Protein AF-A0A4U1BZ56-F1 (afdb_monomer_lite)

Foldseek 3Di:
DLVVLLVVLVVVVVVVVVDVVVPPCLQLDLVNQLSVLSNVLVVVLVVVVVVLVVVCVVPVVVVVVDDPVVSVVVSVVSNVVSNVVSVVSNPPPPD

Organism: NCBI:txid2571271

Secondary structure (DSSP, 8-state):
-HHHHHHHHHHHHHHHHH-GGGGGGGGG-HHHHHHHHHHHHHHHHHHHHHHHHHHHHH-TTGGGT--HHHHHHHHHHHHHHHHHHHHHT------

Radius of gyration: 17.34 Å; chains: 1; bounding box: 41×22×56 Å

Sequence (95 aa):
MGGNLIVFSLMYFFQLFNNPKMVEDISRKAQFWIVIGIFFFYLTSTVIMGSLNYLIAMDSELYKYYNHSATMKYLAMSLYSFYIIGFLCHKTDQT

Structure (mmCIF, N/CA/C/O backbone):
data_AF-A0A4U1BZ56-F1
#
_entry.id   AF-A0A4U1BZ56-F1
#
loop_
_atom_site.group_PDB
_atom_site.id
_atom_site.type_symbol
_atom_site.label_atom_id
_atom_site.label_alt_id
_atom_site.label_comp_id
_atom_site.label_asym_id
_atom_site.label_entity_id
_atom_site.label_seq_id
_atom_site.pdbx_PDB_ins_code
_atom_site.Cartn_x
_atom_site.Cartn_y
_atom_site.Cartn_z
_atom_site.occupancy
_atom_site.B_iso_or_equiv
_atom_site.auth_seq_id
_atom_site.auth_comp_id
_atom_site.auth_asym_id
_atom_site.auth_atom_id
_atom_site.pdbx_PDB_model_num
ATOM 1 N N . MET A 1 1 ? 2.370 -13.565 0.323 1.00 51.62 1 MET A N 1
ATOM 2 C CA . MET A 1 1 ? 1.844 -13.077 1.621 1.00 51.62 1 MET A CA 1
ATOM 3 C C . MET A 1 1 ? 0.948 -11.836 1.502 1.00 51.62 1 MET A C 1
ATOM 5 O O . MET A 1 1 ? -0.036 -11.789 2.223 1.00 51.62 1 MET A O 1
ATOM 9 N N . GLY A 1 2 ? 1.190 -10.881 0.586 1.00 55.91 2 GLY A N 1
ATOM 10 C CA . GLY A 1 2 ? 0.349 -9.670 0.441 1.00 55.91 2 GLY A CA 1
ATOM 11 C C . GLY A 1 2 ? -1.113 -9.893 0.013 1.00 55.91 2 GLY A C 1
ATOM 12 O O . GLY A 1 2 ? -1.995 -9.182 0.480 1.00 55.91 2 GLY A O 1
ATOM 13 N N . GLY A 1 3 ? -1.402 -10.929 -0.788 1.00 61.47 3 GLY A N 1
ATOM 14 C CA . GLY A 1 3 ? -2.776 -11.242 -1.218 1.00 61.47 3 GLY A CA 1
ATOM 15 C C . GLY A 1 3 ? -3.748 -11.537 -0.067 1.00 61.47 3 GLY A C 1
ATOM 16 O O .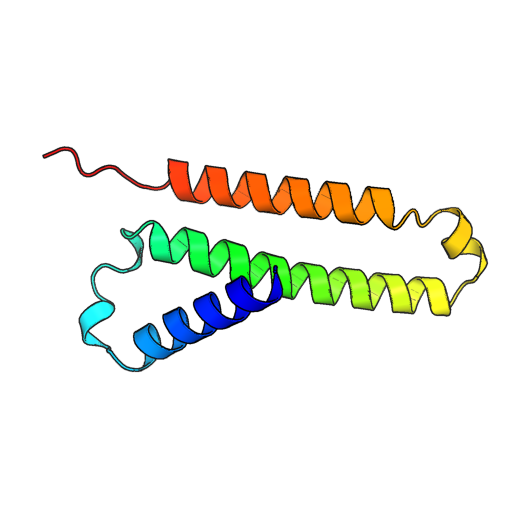 GLY A 1 3 ? -4.914 -11.167 -0.146 1.00 61.47 3 GLY A O 1
ATOM 17 N N . ASN A 1 4 ? -3.262 -12.103 1.045 1.00 70.94 4 ASN A N 1
ATOM 18 C CA . ASN A 1 4 ? -4.099 -12.365 2.219 1.00 70.94 4 ASN A CA 1
ATOM 19 C C . ASN A 1 4 ? -4.636 -11.068 2.839 1.00 70.94 4 ASN A C 1
ATOM 21 O O . ASN A 1 4 ? -5.783 -11.040 3.267 1.00 70.94 4 ASN A O 1
ATOM 25 N N . LEU A 1 5 ? -3.855 -9.980 2.843 1.00 72.50 5 LEU A N 1
ATOM 26 C CA . LEU A 1 5 ? -4.292 -8.687 3.388 1.00 72.50 5 LEU A CA 1
ATOM 27 C C . LEU A 1 5 ? -5.455 -8.092 2.589 1.00 72.50 5 L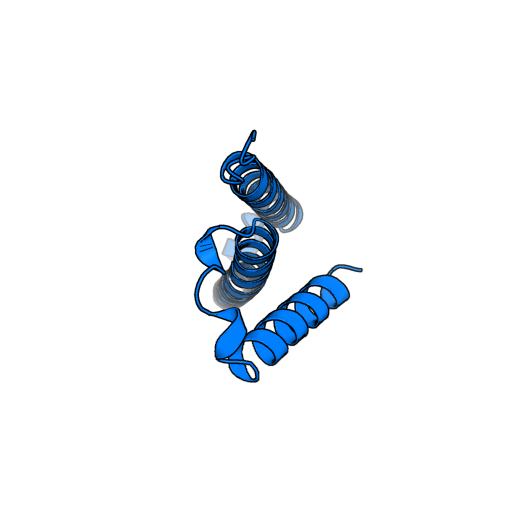EU A C 1
ATOM 29 O O . LEU A 1 5 ? -6.359 -7.497 3.173 1.00 72.50 5 LEU A O 1
ATOM 33 N N . ILE A 1 6 ? -5.462 -8.288 1.270 1.00 74.00 6 ILE A N 1
ATOM 34 C CA . ILE A 1 6 ? -6.553 -7.845 0.393 1.00 74.00 6 ILE A CA 1
ATOM 35 C C . ILE A 1 6 ? -7.822 -8.647 0.697 1.00 74.00 6 ILE A C 1
ATOM 37 O O . ILE A 1 6 ? -8.891 -8.064 0.859 1.00 74.00 6 ILE A O 1
ATOM 41 N N . VAL A 1 7 ? -7.699 -9.971 0.846 1.00 79.50 7 VAL A N 1
ATOM 42 C CA . VAL A 1 7 ? -8.822 -10.856 1.195 1.00 79.50 7 VAL A CA 1
ATOM 43 C C . VAL A 1 7 ? -9.393 -10.511 2.575 1.00 79.50 7 VAL A C 1
ATOM 45 O O . VAL A 1 7 ? -10.605 -10.361 2.708 1.00 79.50 7 VAL A O 1
ATOM 48 N N . PHE A 1 8 ? -8.542 -10.291 3.583 1.00 78.94 8 PHE A N 1
ATOM 49 C CA . PHE A 1 8 ? -8.977 -9.842 4.911 1.00 78.94 8 PHE A CA 1
ATOM 50 C C . PHE A 1 8 ? -9.656 -8.469 4.871 1.00 78.94 8 PHE A C 1
ATOM 52 O O . PHE A 1 8 ? -10.667 -8.269 5.542 1.00 78.94 8 PHE A O 1
ATOM 59 N N . SER A 1 9 ? -9.153 -7.545 4.049 1.00 75.75 9 SER A N 1
ATOM 60 C CA . SER A 1 9 ? -9.771 -6.228 3.864 1.00 75.75 9 SER A CA 1
ATOM 61 C C . SER A 1 9 ? -11.161 -6.342 3.229 1.00 75.75 9 SER A C 1
ATOM 63 O O . SER A 1 9 ? -12.112 -5.730 3.709 1.00 75.75 9 SER A O 1
ATOM 65 N N . LEU A 1 10 ? -11.313 -7.181 2.200 1.00 79.88 10 LEU A N 1
ATOM 66 C CA . LEU A 1 10 ? -12.601 -7.454 1.552 1.00 79.88 10 LEU A CA 1
ATOM 67 C C . LEU A 1 10 ? -13.602 -8.110 2.504 1.00 79.88 10 LEU A C 1
ATOM 69 O O . LEU A 1 10 ? -14.760 -7.702 2.544 1.00 79.88 10 LEU A O 1
ATOM 73 N N . MET A 1 11 ? -13.166 -9.093 3.296 1.00 81.88 11 MET A N 1
ATOM 74 C CA . MET A 1 11 ? -14.015 -9.735 4.303 1.00 81.88 11 MET A CA 1
ATOM 75 C C . MET A 1 11 ? -14.487 -8.741 5.366 1.00 81.88 11 MET A C 1
ATOM 77 O O . MET A 1 11 ? -15.653 -8.780 5.759 1.00 81.88 11 MET A O 1
ATOM 81 N N . TYR A 1 12 ? -13.610 -7.833 5.800 1.00 79.69 12 TYR A N 1
ATOM 82 C CA . TYR A 1 12 ? -13.964 -6.774 6.740 1.00 79.69 12 TYR A CA 1
ATOM 83 C C . TYR A 1 12 ? -15.042 -5.849 6.161 1.00 79.69 12 TYR A C 1
ATOM 85 O O . TYR A 1 12 ? -16.063 -5.625 6.809 1.00 79.69 12 TYR A O 1
ATOM 93 N N . PHE A 1 13 ? -14.884 -5.383 4.915 1.00 78.81 13 PHE A N 1
ATOM 94 C CA . PHE A 1 13 ? -15.919 -4.589 4.243 1.00 78.81 13 PHE A CA 1
ATOM 95 C C . PHE A 1 13 ? -17.222 -5.372 4.052 1.00 78.81 13 PHE A C 1
ATOM 97 O O . PHE A 1 13 ? -18.296 -4.834 4.304 1.00 78.81 13 PHE A O 1
ATOM 104 N N . PHE A 1 14 ? -17.156 -6.650 3.676 1.00 81.50 14 PHE A N 1
ATOM 105 C CA . PHE A 1 14 ? -18.338 -7.501 3.524 1.00 81.50 14 PHE A CA 1
ATOM 106 C C . PHE A 1 14 ? -19.128 -7.643 4.834 1.00 81.50 14 PHE A C 1
ATOM 108 O O . PHE A 1 14 ? -20.356 -7.553 4.839 1.00 81.50 14 PHE A O 1
ATOM 115 N N . GLN A 1 15 ? -18.439 -7.820 5.964 1.00 78.12 15 GLN A N 1
ATOM 116 C CA . GLN A 1 15 ? -19.076 -7.849 7.283 1.00 78.12 15 GLN A CA 1
ATOM 117 C C . GLN A 1 15 ? -19.677 -6.494 7.672 1.00 78.12 15 GLN A C 1
ATOM 119 O O . GLN A 1 15 ? -20.745 -6.469 8.287 1.00 78.12 15 GLN A O 1
ATOM 124 N N . LEU A 1 16 ? -19.023 -5.395 7.285 1.00 75.94 16 LEU A N 1
ATOM 125 C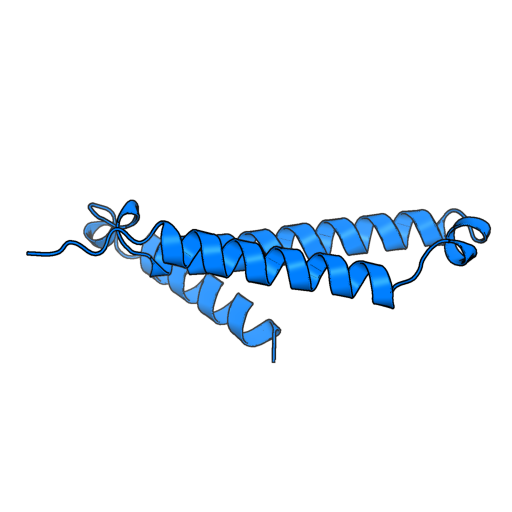 CA . LEU A 1 16 ? -19.493 -4.024 7.488 1.00 75.94 16 LEU A CA 1
ATOM 126 C C . LEU A 1 16 ? -20.812 -3.760 6.746 1.00 75.94 16 LEU A C 1
ATOM 128 O O . LEU A 1 16 ? -21.762 -3.258 7.339 1.00 75.94 16 LEU A O 1
ATOM 132 N N . PHE A 1 17 ? -20.888 -4.142 5.466 1.00 74.56 17 PHE A N 1
ATOM 133 C CA . PHE A 1 17 ? -22.075 -3.947 4.626 1.00 74.56 17 P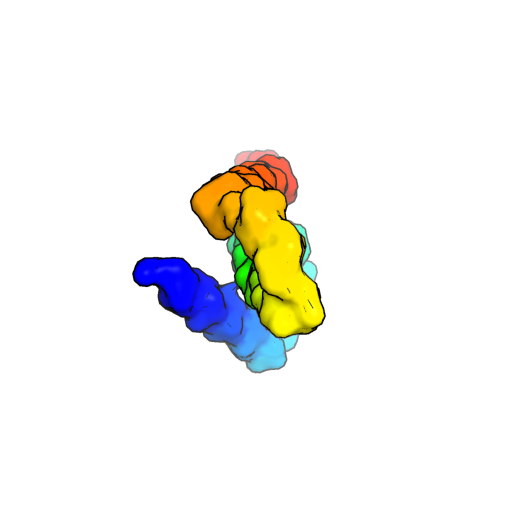HE A CA 1
ATOM 134 C C . PHE A 1 17 ? -23.261 -4.823 5.053 1.00 74.56 17 PHE A C 1
ATOM 136 O O . PHE A 1 17 ? -24.406 -4.406 4.910 1.00 74.56 17 PHE A O 1
ATOM 143 N N . ASN A 1 18 ? -23.003 -6.007 5.616 1.00 78.62 18 ASN A N 1
ATOM 144 C CA . ASN A 1 18 ? -24.054 -6.916 6.084 1.00 78.62 18 ASN A CA 1
ATOM 145 C C . ASN A 1 18 ? -24.569 -6.616 7.504 1.00 78.62 18 ASN A C 1
ATOM 147 O O . ASN A 1 18 ? -25.561 -7.212 7.918 1.00 78.62 18 ASN A O 1
ATOM 151 N N . ASN A 1 19 ? -23.933 -5.714 8.262 1.00 71.06 19 ASN A N 1
ATOM 152 C CA . ASN A 1 19 ? -24.343 -5.376 9.629 1.00 71.06 19 ASN A CA 1
ATOM 153 C C . ASN A 1 19 ? -24.547 -3.862 9.808 1.00 71.06 19 ASN A C 1
ATOM 155 O O . ASN A 1 19 ? -23.644 -3.170 10.284 1.00 71.06 19 ASN A O 1
ATOM 159 N N . PRO A 1 20 ? -25.758 -3.335 9.545 1.00 60.88 20 PRO A N 1
ATOM 160 C CA . PRO A 1 20 ? -26.044 -1.901 9.662 1.00 60.88 20 PRO A CA 1
ATOM 161 C C . PRO A 1 20 ? -25.894 -1.351 11.093 1.00 60.88 20 PRO A C 1
ATOM 163 O O . PRO A 1 20 ? -25.667 -0.161 11.270 1.00 60.88 20 PRO A O 1
ATOM 166 N N . LYS A 1 21 ? -25.935 -2.208 12.126 1.00 61.72 21 LYS A N 1
ATOM 167 C CA . LYS A 1 21 ? -25.688 -1.813 13.527 1.00 61.72 21 LYS A CA 1
ATOM 168 C C . LYS A 1 21 ? -24.225 -1.484 13.837 1.00 61.72 21 LYS A C 1
ATOM 170 O O . LYS A 1 21 ? -23.957 -0.828 14.833 1.00 61.72 21 LYS A O 1
ATOM 175 N N . MET A 1 22 ? -23.267 -1.940 13.025 1.00 57.47 22 MET A N 1
ATOM 176 C CA . MET A 1 22 ? -21.854 -1.605 13.237 1.00 57.47 22 MET A CA 1
ATOM 177 C C . MET A 1 22 ? -21.507 -0.186 12.776 1.00 57.47 22 MET A C 1
ATOM 179 O O . MET A 1 22 ? -20.406 0.261 13.082 1.00 57.47 22 MET A O 1
ATOM 183 N N . VAL A 1 23 ? -22.419 0.503 12.073 1.00 60.16 23 VAL A N 1
ATOM 184 C CA . VAL A 1 23 ? -22.157 1.741 11.323 1.00 60.16 23 VAL A CA 1
ATOM 185 C C . VAL A 1 23 ? -21.979 2.985 12.192 1.00 60.16 23 VAL A C 1
ATOM 187 O O . VAL A 1 23 ? -21.210 3.869 11.818 1.00 60.16 23 VAL A O 1
ATOM 190 N N . GLU A 1 24 ? -22.583 3.024 13.378 1.00 59.41 24 GLU A N 1
ATOM 191 C CA . GLU A 1 24 ? -22.642 4.241 14.201 1.00 59.41 24 GLU A CA 1
ATOM 192 C C . GLU A 1 24 ? -21.287 4.708 14.776 1.00 59.41 24 GLU A C 1
ATOM 194 O O . GLU A 1 24 ? -21.173 5.871 15.141 1.00 59.41 24 GLU A O 1
ATOM 199 N N . ASP A 1 25 ? -20.232 3.877 14.776 1.00 63.56 25 ASP A N 1
ATOM 200 C CA . ASP A 1 25 ? -18.925 4.242 15.368 1.00 63.56 25 ASP A CA 1
ATOM 201 C C . ASP A 1 25 ? -17.691 3.756 14.574 1.00 63.56 25 ASP A C 1
ATOM 203 O O . ASP A 1 25 ? -16.564 3.700 15.078 1.00 63.56 25 ASP A O 1
ATOM 207 N N . ILE A 1 26 ? -17.864 3.391 13.298 1.00 67.50 26 ILE A N 1
ATOM 208 C CA . ILE A 1 26 ? -16.782 2.819 12.467 1.00 67.50 26 ILE A CA 1
ATOM 209 C C . ILE A 1 26 ? -15.612 3.798 12.311 1.00 67.50 26 ILE A C 1
ATOM 211 O O . ILE A 1 26 ? -14.454 3.393 12.391 1.00 67.50 26 ILE A O 1
ATOM 215 N N . SER A 1 27 ? -15.902 5.091 12.137 1.00 65.38 27 SER A N 1
ATOM 216 C CA . SER A 1 27 ? -14.880 6.120 11.908 1.00 65.38 27 SER A CA 1
ATOM 217 C C . SER A 1 27 ? -13.947 6.334 13.106 1.00 65.38 27 SER A C 1
ATOM 219 O O . SER A 1 27 ? -12.869 6.904 12.928 1.00 65.38 27 SER A O 1
ATOM 221 N N . ARG A 1 28 ? -14.324 5.891 14.316 1.00 66.12 28 ARG A N 1
ATOM 222 C CA . ARG A 1 28 ? -13.452 5.934 15.504 1.00 66.12 28 ARG A CA 1
ATOM 223 C C . ARG A 1 28 ? -12.526 4.722 15.596 1.00 66.12 28 ARG A C 1
ATOM 225 O O . ARG A 1 28 ? -11.513 4.769 16.291 1.00 66.12 28 ARG A O 1
ATOM 232 N N . LYS A 1 29 ? -12.827 3.632 14.883 1.00 71.00 29 LYS A N 1
ATOM 233 C CA . LYS A 1 29 ? -12.033 2.401 14.936 1.00 71.00 29 LYS A CA 1
ATOM 234 C C . LYS A 1 29 ? -10.817 2.516 14.018 1.00 71.00 29 LYS A C 1
ATOM 236 O O . LYS A 1 29 ? -10.952 2.601 12.802 1.00 71.00 29 LYS A O 1
ATOM 241 N N . ALA A 1 30 ? -9.612 2.410 14.582 1.00 69.56 30 ALA A N 1
ATOM 242 C CA . ALA A 1 30 ? -8.369 2.392 13.798 1.00 69.56 30 ALA A CA 1
ATOM 243 C C . ALA A 1 30 ? -8.327 1.261 12.767 1.00 69.56 30 ALA A C 1
ATOM 245 O O . ALA A 1 30 ? -7.782 1.429 11.681 1.00 69.56 30 ALA A O 1
ATOM 246 N N . GLN A 1 31 ? -8.953 0.124 13.081 1.00 73.44 31 GLN A N 1
ATOM 247 C CA . GLN A 1 31 ? -9.056 -1.009 12.163 1.00 73.44 31 GLN A CA 1
ATOM 248 C C . GLN A 1 31 ? -9.697 -0.613 10.829 1.00 73.44 31 GLN A C 1
ATOM 250 O O . GLN A 1 31 ? -9.218 -1.048 9.788 1.00 73.44 31 GLN A O 1
ATOM 255 N N . PHE A 1 32 ? -10.713 0.2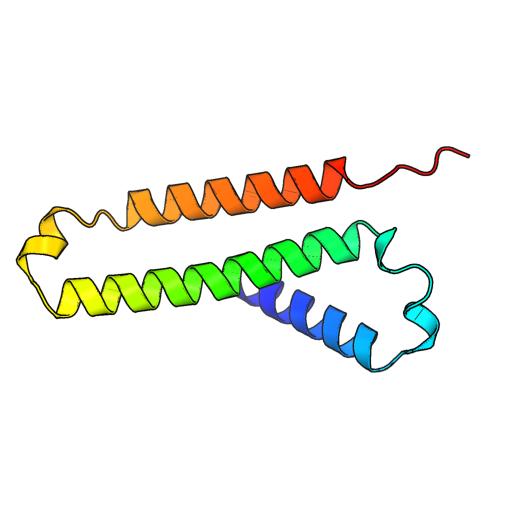56 10.839 1.00 78.44 32 PHE A N 1
ATOM 256 C CA . PHE A 1 32 ? -11.338 0.742 9.611 1.00 78.44 32 PHE A CA 1
ATOM 257 C C . PHE A 1 32 ? -10.351 1.545 8.757 1.00 78.44 32 PHE A C 1
ATOM 259 O O . PHE A 1 32 ? -10.203 1.265 7.570 1.00 78.44 32 PHE A O 1
ATOM 266 N N . TRP A 1 33 ? -9.626 2.487 9.368 1.00 75.44 33 TRP A N 1
ATOM 267 C CA . TRP A 1 33 ? -8.637 3.326 8.681 1.00 75.44 33 TRP A CA 1
ATOM 268 C C . TRP A 1 33 ? -7.452 2.526 8.133 1.00 75.44 33 TRP A C 1
ATOM 270 O O . TRP A 1 33 ? -6.985 2.776 7.023 1.00 75.44 33 TRP A O 1
ATOM 280 N N . ILE A 1 34 ? -6.996 1.522 8.881 1.00 78.38 34 ILE A N 1
ATOM 281 C CA . ILE A 1 34 ? -5.933 0.614 8.443 1.00 78.38 34 ILE A CA 1
ATOM 282 C C . ILE A 1 34 ? -6.417 -0.222 7.252 1.00 78.38 34 ILE A C 1
ATOM 284 O O . ILE A 1 34 ? -5.733 -0.298 6.233 1.00 78.38 34 ILE A O 1
ATOM 288 N N . VAL A 1 35 ? -7.610 -0.814 7.346 1.00 80.69 35 VAL A N 1
ATOM 289 C CA . VAL A 1 35 ? -8.169 -1.668 6.291 1.00 80.69 35 VAL A CA 1
ATOM 290 C C . VAL A 1 35 ? -8.460 -0.873 5.015 1.00 80.69 35 VAL A C 1
ATOM 292 O O . VAL A 1 35 ? -8.087 -1.315 3.928 1.00 80.69 35 VAL A O 1
ATOM 295 N N . ILE A 1 36 ? -9.063 0.315 5.121 1.00 80.69 36 ILE A N 1
ATOM 296 C CA . ILE A 1 36 ? -9.350 1.153 3.950 1.00 80.69 36 ILE A CA 1
ATOM 297 C C . ILE A 1 36 ? -8.067 1.677 3.299 1.00 80.69 36 ILE A C 1
ATOM 299 O O . ILE A 1 36 ? -7.973 1.679 2.075 1.00 80.69 36 ILE A O 1
ATOM 303 N N . GLY A 1 37 ? -7.051 2.036 4.092 1.00 79.06 37 GLY A N 1
ATOM 304 C CA . GLY A 1 37 ? -5.746 2.461 3.584 1.00 79.06 37 GLY A CA 1
ATOM 305 C C . GLY A 1 37 ? -5.029 1.348 2.819 1.00 79.06 37 GLY A C 1
ATOM 306 O O . GLY A 1 37 ? -4.558 1.570 1.704 1.00 79.06 37 GLY A O 1
ATOM 307 N N . ILE A 1 38 ? -5.009 0.128 3.368 1.00 80.56 38 ILE A N 1
ATOM 308 C CA . ILE A 1 38 ? -4.435 -1.049 2.698 1.00 80.56 38 ILE A CA 1
ATOM 309 C C . ILE A 1 38 ? -5.189 -1.346 1.400 1.00 80.56 38 ILE A C 1
ATOM 311 O O . ILE A 1 38 ? -4.568 -1.551 0.355 1.00 80.56 38 ILE A O 1
ATOM 315 N N . PHE A 1 39 ? -6.522 -1.346 1.443 1.00 80.56 39 PHE A N 1
ATOM 316 C CA . PHE A 1 39 ? -7.345 -1.637 0.274 1.00 80.56 39 PHE A CA 1
ATOM 317 C C . PHE A 1 39 ? -7.135 -0.604 -0.841 1.00 80.56 39 PHE A C 1
ATOM 31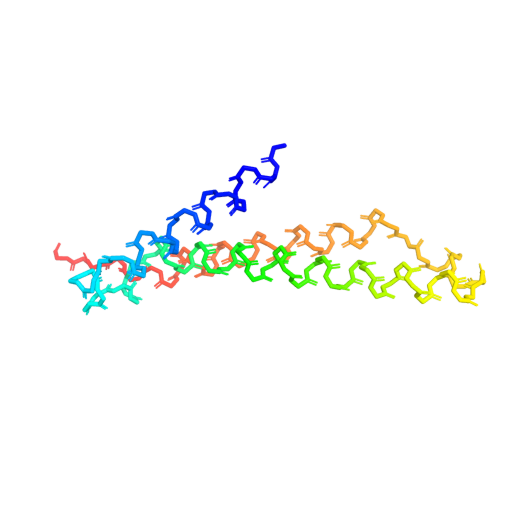9 O O . PHE A 1 39 ? -6.857 -0.973 -1.984 1.00 80.56 39 PHE A O 1
ATOM 326 N N . PHE A 1 40 ? -7.181 0.687 -0.504 1.00 80.31 40 PHE A N 1
ATOM 327 C CA . PHE A 1 40 ? -6.979 1.776 -1.456 1.00 80.31 40 PHE A CA 1
ATOM 328 C C . PHE A 1 40 ? -5.570 1.762 -2.055 1.00 80.31 40 PHE A C 1
ATOM 330 O O . PHE A 1 40 ? -5.403 1.966 -3.259 1.00 80.31 40 PHE A O 1
ATOM 337 N N . PHE A 1 41 ? -4.556 1.456 -1.243 1.00 83.25 41 PHE A N 1
ATOM 338 C CA . PHE A 1 41 ? -3.186 1.314 -1.713 1.00 83.25 41 PHE A CA 1
ATOM 339 C C . PHE A 1 41 ? -3.039 0.189 -2.740 1.00 83.25 41 PHE A C 1
ATOM 341 O O . PHE A 1 41 ? -2.443 0.408 -3.794 1.00 83.25 41 PHE A O 1
ATOM 348 N N . TYR A 1 42 ? -3.571 -1.006 -2.465 1.00 81.31 42 TYR A N 1
ATOM 349 C CA . TYR A 1 42 ? -3.455 -2.130 -3.399 1.00 81.31 42 TYR A CA 1
ATOM 350 C C . TYR A 1 42 ? -4.211 -1.863 -4.701 1.00 81.31 42 TYR A C 1
ATOM 352 O O . TYR A 1 42 ? -3.692 -2.156 -5.781 1.00 81.31 42 TYR A O 1
ATOM 360 N N . LEU A 1 43 ? -5.397 -1.260 -4.616 1.00 82.50 43 LEU A N 1
ATOM 361 C CA . LEU A 1 43 ? -6.208 -0.922 -5.784 1.00 82.50 43 LEU A CA 1
ATOM 362 C C . LEU A 1 43 ? -5.490 0.122 -6.653 1.00 82.50 43 LEU A C 1
ATOM 364 O O . LEU A 1 43 ? -5.291 -0.093 -7.848 1.00 82.50 43 LEU A O 1
ATOM 368 N N . THR A 1 44 ? -4.983 1.190 -6.034 1.00 81.44 44 THR A N 1
ATOM 369 C CA . THR A 1 44 ? -4.240 2.254 -6.724 1.00 81.44 44 THR A CA 1
ATOM 370 C C . THR A 1 44 ? -2.916 1.747 -7.295 1.00 81.44 44 THR A C 1
ATOM 372 O O . THR A 1 44 ? -2.592 2.035 -8.442 1.00 81.44 44 THR A O 1
ATOM 375 N N . SER A 1 45 ? -2.168 0.931 -6.547 1.00 82.69 45 SER A N 1
ATOM 376 C CA . SER A 1 45 ? -0.909 0.330 -7.016 1.00 82.69 45 SER A CA 1
ATOM 377 C C . SER A 1 45 ? -1.121 -0.560 -8.231 1.00 82.69 45 SER A C 1
ATOM 379 O O . SER A 1 45 ? -0.315 -0.530 -9.156 1.00 82.69 45 SER A O 1
ATOM 381 N N . THR A 1 46 ? -2.212 -1.330 -8.243 1.00 83.12 46 THR A N 1
ATOM 382 C CA . THR A 1 46 ? -2.562 -2.199 -9.373 1.00 83.12 46 THR A CA 1
ATOM 383 C C . THR A 1 46 ? -2.861 -1.368 -10.617 1.00 83.12 46 THR A C 1
ATOM 385 O O . THR A 1 46 ? -2.339 -1.670 -11.687 1.00 83.12 46 THR A O 1
ATOM 388 N N . VAL A 1 47 ? -3.632 -0.285 -10.474 1.00 81.62 47 VAL A N 1
ATOM 389 C CA . VAL A 1 47 ? -3.923 0.644 -11.576 1.00 81.62 47 VAL A CA 1
ATOM 390 C C . VAL A 1 47 ? -2.650 1.332 -12.072 1.00 81.62 47 VAL A C 1
ATOM 392 O O . VAL A 1 47 ? -2.403 1.348 -13.271 1.00 81.62 47 VAL A O 1
ATOM 395 N N . ILE A 1 48 ? -1.804 1.849 -11.175 1.00 82.00 48 ILE A N 1
ATOM 396 C CA . ILE A 1 48 ? -0.545 2.517 -11.541 1.00 82.00 48 ILE A CA 1
ATOM 397 C C . ILE A 1 48 ? 0.402 1.550 -12.260 1.00 82.00 48 ILE A C 1
ATOM 399 O O . ILE A 1 48 ? 0.940 1.895 -13.307 1.00 82.00 48 ILE A O 1
ATOM 403 N N . MET A 1 49 ? 0.589 0.337 -11.735 1.00 82.69 49 MET A N 1
ATOM 404 C CA . MET A 1 49 ? 1.419 -0.691 -12.371 1.00 82.69 49 MET A CA 1
ATOM 405 C C . MET A 1 49 ? 0.862 -1.115 -13.730 1.00 82.69 49 MET A C 1
ATOM 407 O O . MET A 1 49 ? 1.630 -1.255 -14.677 1.00 82.69 49 MET A O 1
ATOM 411 N N . GLY A 1 50 ? -0.458 -1.288 -13.843 1.00 82.06 50 GLY A N 1
ATOM 412 C CA . GLY A 1 50 ? -1.121 -1.606 -15.107 1.00 82.06 50 GLY A CA 1
ATOM 413 C C . GLY A 1 50 ? -0.917 -0.511 -16.153 1.00 82.06 50 GLY A C 1
ATOM 414 O O . GLY A 1 50 ? -0.499 -0.801 -17.271 1.00 82.06 50 GLY A O 1
ATOM 415 N N . SER A 1 51 ? -1.123 0.749 -15.765 1.00 79.81 51 SER A N 1
ATOM 416 C CA . SER A 1 51 ? -0.902 1.912 -16.628 1.00 79.81 51 SER A CA 1
ATOM 417 C C . SER A 1 51 ? 0.563 2.065 -17.032 1.00 79.81 51 SER A C 1
ATOM 419 O O . SER A 1 51 ? 0.842 2.312 -18.200 1.00 79.81 51 SER A O 1
ATOM 421 N N . LEU A 1 52 ? 1.507 1.876 -16.103 1.00 80.44 52 LEU A N 1
ATOM 422 C CA . LEU A 1 52 ? 2.942 1.927 -16.398 1.00 80.44 52 LEU A CA 1
ATOM 423 C C . LEU A 1 52 ? 3.353 0.816 -17.363 1.00 80.44 52 LEU A C 1
ATOM 425 O O . LEU A 1 52 ? 4.027 1.097 -18.347 1.00 80.44 52 LEU A O 1
ATOM 429 N N . ASN A 1 53 ? 2.907 -0.420 -17.130 1.00 81.12 53 ASN A N 1
ATOM 430 C CA . ASN A 1 53 ? 3.172 -1.532 -18.042 1.00 81.12 53 ASN A CA 1
ATOM 431 C C . ASN A 1 53 ? 2.592 -1.278 -19.435 1.00 81.12 53 ASN A C 1
ATOM 433 O O . ASN A 1 53 ? 3.258 -1.565 -20.424 1.00 81.12 53 ASN A O 1
ATOM 437 N N . TYR A 1 54 ? 1.382 -0.720 -19.523 1.00 81.06 54 TYR A N 1
ATOM 438 C CA . TYR A 1 54 ? 0.777 -0.351 -20.800 1.00 81.06 54 TYR A CA 1
ATOM 439 C C . TYR A 1 54 ? 1.601 0.720 -21.532 1.00 81.06 54 TYR A C 1
ATOM 441 O O . TYR A 1 54 ? 1.878 0.581 -22.720 1.00 81.06 54 TYR A O 1
ATOM 449 N N . LEU A 1 55 ? 2.052 1.752 -20.814 1.00 78.00 55 LEU A N 1
ATOM 450 C CA . LEU A 1 55 ? 2.848 2.841 -21.383 1.00 78.00 55 LEU A CA 1
ATOM 451 C C . LEU A 1 55 ? 4.220 2.357 -21.878 1.00 78.00 55 LEU A C 1
ATOM 453 O O . LEU A 1 55 ? 4.659 2.724 -22.961 1.00 78.00 55 LEU A O 1
ATOM 457 N N . ILE A 1 56 ? 4.869 1.490 -21.100 1.00 77.81 56 ILE A N 1
ATOM 458 C CA . ILE A 1 56 ? 6.153 0.866 -21.439 1.00 77.81 56 ILE A CA 1
ATOM 459 C C . ILE A 1 56 ? 6.013 -0.086 -22.631 1.00 77.81 56 ILE A C 1
ATOM 461 O O . ILE A 1 56 ? 6.915 -0.180 -23.456 1.00 77.81 56 ILE A O 1
ATOM 465 N N . ALA A 1 57 ? 4.887 -0.795 -22.740 1.00 76.62 57 ALA A N 1
ATOM 466 C CA . ALA A 1 57 ? 4.618 -1.654 -23.888 1.00 76.62 57 ALA A CA 1
ATOM 467 C C . ALA A 1 57 ? 4.394 -0.851 -25.184 1.00 76.62 57 ALA A C 1
ATOM 469 O O . ALA A 1 57 ? 4.676 -1.367 -26.263 1.00 76.62 57 ALA A O 1
ATOM 470 N N . MET A 1 58 ? 3.906 0.394 -25.091 1.00 77.62 58 MET A N 1
ATOM 471 C CA . MET A 1 58 ? 3.738 1.278 -26.250 1.00 77.62 58 MET A CA 1
ATOM 472 C C . MET A 1 58 ? 5.055 1.884 -26.752 1.00 77.62 58 MET A C 1
ATOM 474 O O . MET A 1 58 ? 5.158 2.158 -27.945 1.00 77.62 58 MET A O 1
ATOM 478 N N . ASP A 1 59 ? 6.049 2.084 -25.883 1.00 74.44 59 ASP A N 1
ATOM 479 C CA . ASP A 1 59 ? 7.340 2.664 -26.262 1.00 74.44 59 ASP A CA 1
ATOM 480 C C . ASP A 1 59 ? 8.515 1.959 -25.566 1.00 74.44 59 ASP A C 1
ATOM 482 O O . ASP A 1 59 ? 8.753 2.092 -24.363 1.00 74.44 59 ASP A O 1
ATOM 486 N N . SER A 1 60 ? 9.289 1.215 -26.360 1.00 68.12 60 SER A N 1
ATOM 487 C CA . SER A 1 60 ? 10.425 0.425 -25.877 1.00 68.12 60 SER A CA 1
ATOM 488 C C . SER A 1 60 ? 11.565 1.267 -25.286 1.00 68.12 60 SER A C 1
ATOM 490 O O . SER A 1 60 ? 12.350 0.746 -24.491 1.00 68.12 60 SER A O 1
ATOM 492 N N . GLU A 1 61 ? 11.662 2.562 -25.615 1.00 73.81 61 GLU A N 1
ATOM 493 C CA . GLU A 1 61 ? 12.688 3.437 -25.037 1.00 73.81 61 GLU A CA 1
ATOM 494 C C . GLU A 1 61 ? 12.385 3.809 -23.580 1.00 73.81 61 GLU A C 1
ATOM 496 O O . GLU A 1 61 ? 13.303 3.923 -22.762 1.00 73.81 61 GLU A O 1
ATOM 501 N N . LEU A 1 62 ? 11.103 3.894 -23.213 1.00 66.94 62 LEU A N 1
ATOM 502 C CA . LEU A 1 62 ? 10.652 4.164 -21.844 1.00 66.94 62 LEU A CA 1
ATOM 503 C C . LEU A 1 62 ? 11.056 3.053 -20.862 1.00 66.94 62 LEU A C 1
ATOM 505 O O . LEU A 1 62 ? 11.257 3.326 -19.675 1.00 66.94 62 LEU A O 1
ATOM 509 N N . TYR A 1 63 ? 11.280 1.827 -21.348 1.00 68.88 63 TYR A N 1
ATOM 510 C CA . TYR A 1 63 ? 11.786 0.723 -20.527 1.00 68.88 63 TYR A CA 1
ATOM 511 C C . TYR A 1 63 ? 13.165 1.025 -19.918 1.00 68.88 63 TYR A C 1
ATOM 513 O O . TYR A 1 63 ? 13.439 0.605 -18.796 1.00 68.88 63 TYR A O 1
ATOM 521 N N . LYS A 1 64 ? 14.024 1.805 -20.598 1.00 68.94 64 LYS A N 1
ATOM 522 C CA . LYS A 1 64 ? 15.356 2.173 -20.071 1.00 68.94 64 LYS A CA 1
ATOM 523 C C . LYS A 1 64 ? 15.280 3.029 -18.808 1.00 68.94 64 LYS A C 1
ATOM 525 O O . LYS A 1 64 ? 16.185 2.972 -17.979 1.00 68.94 64 LYS A O 1
ATOM 530 N N . TYR A 1 65 ? 14.219 3.818 -18.668 1.00 70.88 65 TYR A N 1
ATOM 531 C CA . TYR A 1 65 ? 14.006 4.698 -17.519 1.00 70.88 65 TYR A CA 1
ATOM 532 C C . TYR A 1 65 ? 13.148 4.041 -16.434 1.00 70.88 65 TYR A C 1
ATOM 534 O O . TYR A 1 65 ? 13.142 4.491 -15.286 1.00 70.88 65 TYR A O 1
ATOM 542 N N . TYR A 1 66 ? 12.444 2.957 -16.769 1.00 71.69 66 TYR A N 1
ATOM 543 C CA . TYR A 1 66 ? 11.630 2.223 -15.818 1.00 71.69 66 TYR A CA 1
ATOM 544 C C . TYR A 1 66 ? 12.478 1.279 -14.963 1.00 71.69 66 TYR A C 1
ATOM 546 O O . TYR A 1 66 ? 12.917 0.215 -15.395 1.00 71.69 66 TYR A O 1
ATOM 554 N N . ASN A 1 67 ? 12.656 1.642 -13.694 1.00 76.12 67 ASN A N 1
ATOM 555 C CA . ASN A 1 67 ? 13.259 0.763 -12.703 1.00 76.12 67 ASN A CA 1
ATOM 556 C C . ASN A 1 67 ? 12.187 0.189 -11.771 1.00 76.12 67 ASN A C 1
ATOM 558 O O . ASN A 1 67 ? 11.842 0.791 -10.751 1.00 76.12 67 ASN A O 1
ATOM 562 N N . HIS A 1 68 ? 11.713 -1.013 -12.100 1.00 69.44 68 HIS A N 1
ATOM 563 C CA . HIS A 1 68 ? 10.690 -1.735 -11.340 1.00 69.44 68 HIS A CA 1
ATOM 564 C C . HIS A 1 68 ? 10.998 -1.823 -9.831 1.00 69.44 68 HIS A C 1
ATOM 566 O O . HIS A 1 68 ? 10.109 -1.666 -8.992 1.00 69.44 68 HIS A O 1
ATOM 572 N N . SER A 1 69 ? 12.273 -2.016 -9.472 1.00 73.81 69 SER A N 1
ATOM 573 C CA . SER A 1 69 ? 12.716 -2.122 -8.076 1.00 73.81 69 SER A CA 1
ATOM 574 C C . SER A 1 69 ? 12.544 -0.806 -7.310 1.00 73.81 69 SER A C 1
ATOM 576 O O . SER A 1 69 ? 12.109 -0.801 -6.156 1.00 73.81 69 SER A O 1
ATOM 578 N N . ALA A 1 70 ? 12.824 0.329 -7.956 1.00 75.94 70 ALA A N 1
ATOM 579 C CA . ALA A 1 70 ? 12.620 1.644 -7.358 1.00 75.94 70 ALA A CA 1
ATOM 580 C C . ALA A 1 70 ? 11.125 1.947 -7.182 1.00 75.94 70 ALA A C 1
ATOM 582 O O . ALA A 1 70 ? 10.705 2.359 -6.102 1.00 75.94 70 ALA A O 1
ATOM 583 N N . THR A 1 71 ? 10.303 1.667 -8.198 1.00 77.06 71 THR A N 1
ATOM 584 C CA . THR A 1 71 ? 8.849 1.883 -8.144 1.00 77.06 71 THR A CA 1
ATOM 585 C C . THR A 1 71 ? 8.200 1.085 -7.012 1.00 77.06 71 THR A C 1
ATOM 587 O O . THR A 1 71 ? 7.419 1.634 -6.235 1.00 77.06 71 THR A O 1
ATOM 590 N N . MET A 1 72 ? 8.582 -0.186 -6.852 1.00 73.31 72 MET A N 1
ATOM 591 C CA . MET A 1 72 ? 8.111 -1.029 -5.749 1.00 73.31 72 MET A CA 1
ATOM 592 C C . MET A 1 72 ? 8.545 -0.508 -4.374 1.00 73.31 72 MET A C 1
ATOM 594 O O . MET A 1 72 ? 7.764 -0.573 -3.426 1.00 73.31 72 MET A O 1
ATOM 598 N N . LYS A 1 73 ? 9.757 0.049 -4.249 1.00 78.56 73 LYS A N 1
ATOM 599 C CA . LYS A 1 73 ? 10.218 0.672 -2.997 1.00 78.56 73 LYS A CA 1
ATOM 600 C C . LYS A 1 73 ? 9.391 1.897 -2.619 1.00 78.56 73 LYS A C 1
ATOM 602 O O . LYS A 1 73 ? 8.999 2.010 -1.461 1.00 78.56 73 LYS A O 1
ATOM 607 N N . TYR A 1 74 ? 9.099 2.790 -3.566 1.00 77.81 74 TYR A N 1
ATOM 608 C CA . TYR A 1 74 ? 8.266 3.969 -3.298 1.00 77.81 74 TYR A CA 1
ATOM 609 C C . TYR A 1 74 ? 6.837 3.586 -2.913 1.00 77.81 74 TYR A C 1
ATOM 611 O O . TYR A 1 74 ? 6.273 4.155 -1.979 1.00 77.81 74 TYR A O 1
ATOM 619 N N . LEU A 1 75 ? 6.284 2.572 -3.580 1.00 78.25 75 LEU A N 1
ATOM 620 C CA . LEU A 1 75 ? 5.002 1.985 -3.214 1.00 78.25 75 LEU A CA 1
ATOM 621 C C . LEU A 1 75 ? 5.039 1.422 -1.787 1.00 78.25 75 LEU A C 1
ATOM 623 O O . LEU A 1 75 ? 4.230 1.817 -0.954 1.00 78.25 75 LEU A O 1
ATOM 627 N N . ALA A 1 76 ? 6.011 0.573 -1.455 1.00 75.56 76 ALA A N 1
ATOM 628 C CA . ALA A 1 76 ? 6.140 0.033 -0.103 1.00 75.56 76 ALA A CA 1
ATOM 629 C C . ALA A 1 76 ? 6.267 1.145 0.955 1.00 75.56 76 ALA A C 1
ATOM 631 O O . ALA A 1 76 ? 5.578 1.098 1.971 1.00 75.56 76 ALA A O 1
ATOM 632 N N . MET A 1 77 ? 7.083 2.174 0.695 1.00 78.38 77 MET A N 1
ATOM 633 C CA . MET A 1 77 ? 7.231 3.340 1.573 1.00 78.38 77 MET A CA 1
ATOM 634 C C . MET A 1 77 ? 5.880 4.025 1.827 1.00 78.38 77 MET A C 1
ATOM 636 O O . MET A 1 77 ? 5.533 4.291 2.975 1.00 78.38 77 MET A O 1
ATOM 640 N N . SER A 1 78 ? 5.089 4.246 0.772 1.00 76.12 78 SER A N 1
ATOM 641 C CA . SER A 1 78 ? 3.758 4.849 0.874 1.00 76.12 78 SER A CA 1
ATOM 642 C C . SER A 1 78 ? 2.798 3.999 1.714 1.00 76.12 78 SER A C 1
ATOM 644 O O . SER A 1 78 ? 2.115 4.544 2.581 1.00 76.12 78 SER A O 1
ATOM 646 N N . LEU A 1 79 ? 2.797 2.671 1.540 1.00 75.06 79 LEU A N 1
ATOM 647 C CA . LEU A 1 79 ? 1.980 1.758 2.349 1.00 75.06 79 LEU A CA 1
ATOM 648 C C . LEU A 1 79 ? 2.323 1.862 3.845 1.00 75.06 79 LEU A C 1
ATOM 650 O O . LEU A 1 79 ? 1.423 1.965 4.680 1.00 75.06 79 LEU A O 1
ATOM 654 N N . TYR A 1 80 ? 3.614 1.870 4.189 1.00 76.56 80 TYR A N 1
ATOM 655 C CA . TYR A 1 80 ? 4.049 2.012 5.580 1.00 76.56 80 TYR A CA 1
ATOM 656 C C . TYR A 1 80 ? 3.694 3.387 6.160 1.00 76.56 80 TYR A C 1
ATOM 658 O O . TYR A 1 80 ? 3.273 3.466 7.313 1.00 76.56 80 TYR A O 1
ATOM 666 N N . SER A 1 81 ? 3.784 4.464 5.373 1.00 76.69 81 SER A N 1
ATOM 667 C CA . SER A 1 81 ? 3.338 5.794 5.806 1.00 76.69 81 SER A CA 1
ATOM 668 C C . SER A 1 81 ? 1.837 5.829 6.097 1.00 76.69 81 SER A C 1
ATOM 670 O O . SER A 1 81 ? 1.440 6.350 7.136 1.00 76.69 81 SER A O 1
ATOM 672 N N . PHE A 1 82 ? 1.000 5.228 5.246 1.00 73.06 82 PHE A N 1
ATOM 673 C CA . PHE A 1 82 ? -0.442 5.140 5.498 1.00 73.06 82 PHE A CA 1
ATOM 674 C C . PHE A 1 82 ? -0.777 4.313 6.738 1.00 73.06 82 PHE A C 1
ATOM 676 O O . PHE A 1 82 ? -1.672 4.690 7.491 1.00 73.06 82 PHE A O 1
ATOM 683 N N . TYR A 1 83 ? -0.040 3.230 6.992 1.00 72.12 83 TYR A N 1
ATOM 684 C CA . TYR A 1 83 ? -0.189 2.455 8.224 1.00 72.12 83 TYR A CA 1
ATOM 685 C C . TYR A 1 83 ? 0.110 3.303 9.470 1.00 72.12 83 TYR A C 1
ATOM 687 O O . TYR A 1 83 ? -0.672 3.305 10.420 1.00 72.12 83 TYR A O 1
ATOM 695 N N . ILE A 1 84 ? 1.202 4.074 9.446 1.00 75.06 84 ILE A N 1
ATOM 696 C CA . ILE A 1 84 ? 1.582 4.978 10.541 1.00 75.06 84 ILE A CA 1
ATOM 697 C C . ILE A 1 84 ? 0.531 6.078 10.737 1.00 75.06 84 ILE A C 1
ATOM 699 O O . ILE A 1 84 ? 0.167 6.368 11.872 1.00 75.06 84 ILE A O 1
ATOM 703 N N . ILE A 1 85 ? 0.002 6.656 9.655 1.00 74.06 85 ILE A N 1
ATOM 704 C CA . ILE A 1 85 ? -1.073 7.659 9.721 1.00 74.06 85 ILE A CA 1
ATOM 705 C C . ILE A 1 85 ? -2.343 7.044 10.316 1.00 74.06 85 ILE A C 1
ATOM 707 O O . ILE A 1 85 ? -2.928 7.629 11.219 1.00 74.06 85 ILE A O 1
ATOM 711 N N . GLY A 1 86 ? -2.745 5.847 9.879 1.00 66.88 86 GLY A N 1
ATOM 712 C CA . GLY A 1 86 ? -3.894 5.135 10.445 1.00 66.88 86 GLY A CA 1
ATOM 713 C C . GLY A 1 86 ? -3.728 4.832 11.938 1.00 66.88 86 GLY A C 1
ATOM 714 O O . GLY A 1 86 ? -4.691 4.935 12.696 1.00 66.88 86 GLY A O 1
ATOM 715 N N . PHE A 1 87 ? -2.503 4.524 12.371 1.00 68.88 87 PHE A N 1
ATOM 716 C CA . PHE A 1 87 ? -2.165 4.348 13.782 1.00 68.88 87 PHE A CA 1
ATOM 717 C C . PHE A 1 87 ? -2.194 5.670 14.568 1.00 68.88 87 PHE A C 1
ATOM 719 O O . PHE A 1 87 ? -2.776 5.718 15.642 1.00 68.88 87 PHE A O 1
ATOM 726 N N . LEU A 1 88 ? -1.627 6.757 14.035 1.00 67.44 88 LEU A N 1
ATOM 727 C CA . LEU A 1 88 ? -1.626 8.086 14.669 1.00 67.44 88 LEU A CA 1
ATOM 728 C C . LEU A 1 88 ? -3.022 8.716 14.742 1.00 67.44 88 LEU A C 1
ATOM 730 O O . LEU A 1 88 ? -3.346 9.403 15.705 1.00 67.44 88 LEU A O 1
ATOM 734 N N . CYS A 1 89 ? -3.859 8.483 13.732 1.00 63.59 89 CYS A N 1
ATOM 735 C CA . CYS A 1 89 ? -5.252 8.919 13.714 1.00 63.59 89 CYS A CA 1
ATOM 736 C C . CYS A 1 89 ? -6.145 8.088 14.647 1.00 63.59 89 CYS A C 1
ATOM 738 O O . CYS A 1 89 ? -7.305 8.453 14.851 1.00 63.59 89 CYS A O 1
ATOM 740 N N . HIS A 1 90 ? -5.632 7.005 15.245 1.00 63.72 90 HIS A N 1
ATOM 741 C CA . HIS A 1 90 ? -6.295 6.366 16.370 1.00 63.72 90 HIS A CA 1
ATOM 742 C C . HIS A 1 90 ? -6.281 7.338 17.550 1.00 63.72 90 HIS A C 1
ATOM 744 O O . HIS A 1 90 ? -5.293 7.460 18.271 1.00 63.72 90 HIS A O 1
ATOM 750 N N . LYS A 1 91 ? -7.393 8.046 17.766 1.00 57.28 91 LYS A N 1
ATOM 751 C CA . LYS A 1 91 ? -7.648 8.643 19.073 1.00 57.28 91 LYS A CA 1
ATOM 752 C C . LYS A 1 91 ? -7.735 7.493 20.070 1.00 57.28 91 LYS A C 1
ATOM 754 O O . LYS A 1 91 ? -8.734 6.780 20.104 1.00 57.28 91 LYS A O 1
ATOM 759 N N . THR A 1 92 ? -6.676 7.307 20.849 1.00 53.12 92 THR A N 1
ATOM 760 C CA . THR A 1 92 ? -6.747 6.580 22.110 1.00 53.12 92 THR A CA 1
ATOM 761 C C . THR A 1 92 ? -7.750 7.350 22.959 1.00 53.12 92 THR A C 1
ATOM 763 O O . THR A 1 92 ? -7.421 8.420 23.470 1.00 53.12 92 THR A O 1
ATOM 766 N N . ASP A 1 93 ? -8.994 6.878 23.036 1.00 51.94 93 ASP A N 1
ATOM 767 C CA . ASP A 1 93 ? -9.929 7.333 24.060 1.00 51.94 93 ASP A CA 1
ATOM 768 C C . ASP A 1 93 ? -9.301 6.937 25.409 1.00 51.94 93 ASP A C 1
ATOM 770 O O . ASP A 1 93 ? -9.450 5.815 25.886 1.00 51.94 93 ASP A O 1
ATOM 774 N N . GLN A 1 94 ? -8.483 7.835 25.964 1.00 42.34 94 GLN A N 1
ATOM 775 C CA . GLN A 1 94 ? -8.036 7.775 27.346 1.00 42.34 94 GLN A CA 1
ATOM 776 C C . GLN A 1 94 ? -9.220 8.217 28.206 1.00 42.34 94 GLN A C 1
ATOM 778 O O . GLN A 1 94 ? -9.421 9.409 28.434 1.00 42.34 94 GLN A O 1
ATOM 783 N N . THR A 1 95 ? -10.050 7.249 28.594 1.00 37.47 95 THR A N 1
ATOM 784 C CA . THR A 1 95 ? -10.779 7.305 29.870 1.00 37.47 95 THR A CA 1
ATOM 785 C C . THR A 1 95 ? -9.820 7.049 31.015 1.00 37.47 95 THR A C 1
ATOM 787 O O . THR A 1 95 ? -9.035 6.080 30.881 1.00 37.47 95 THR A O 1
#

pLDDT: mean 72.79, std 9.09, range [37.47, 83.25]